Protein AF-A0A927HBB9-F1 (afdb_monomer_lite)

Sequence (154 aa):
MGGLTIRGVTDLLREGSEKERAYHEAHPETEAMSPLFAGGHNWIFSNTNLTTPHNGSQYADDESRGAALIKEIVLNLAKITGKNPDSLIYDFKLDQWGLKRAKGEKFTTYLNRVIASNIWTSEDISVTDLSTPGAQVNNSWMNTFPDVYYFSQP

InterPro domains:
  IPR029058 Alpha/Beta hydrolase fold [G3DSA:3.40.50.1820] (1-153)
  IPR029058 Alpha/Beta hydrolase fold [SSF53474] (1-152)
  IPR056304 Lipase-like, C-terminal domain [PF24708] (1-150)

Foldseek 3Di:
DVLLVVLVLQLLQAQAAPVQVVVCVVCVVDDDGDPSNVHPHPPAQEGAAEPDLLQADPCLQPLVCPLVVVVVVLVVVCVVVVHDSQPDPDFPPCVVVVLGQDDPHGNVNSSVCVSPDPCSVDCPDPSVCRHNVNSVVSVVRRDDDPSYHYHYHD

Secondary structure (DSSP, 8-state):
-HHHHHHHHHHHHHH--HHHHHHHHH-TTSPPPPHHHH-------EEEEES--TT--TTTS-GGGHHHHHHHHHHHHHHHTT--GGG------BGGGTBPPPTT--HHHHHHHHHTSGGGG-SSSHHHHHSHHHHHHHHHH----TTSEEEEE-

Organism: NCBI:txid2772559

pLDDT: mean 92.87, std 5.91, range [71.38, 98.5]

Structure (mmCIF, N/CA/C/O backbone):
data_AF-A0A927HBB9-F1
#
_entry.id   AF-A0A927HBB9-F1
#
loop_
_atom_site.group_PDB
_atom_site.id
_atom_site.type_symbol
_atom_site.label_atom_id
_atom_site.label_alt_id
_atom_site.label_comp_id
_atom_site.label_asym_id
_atom_site.label_entity_id
_atom_site.label_seq_id
_atom_site.pdbx_PDB_ins_code
_atom_site.Cartn_x
_atom_site.Cartn_y
_atom_site.Cartn_z
_atom_site.occupancy
_atom_site.B_iso_or_equiv
_atom_site.auth_seq_id
_atom_site.auth_comp_id
_atom_site.auth_asym_id
_atom_site.auth_atom_id
_atom_site.pdbx_PDB_model_num
ATOM 1 N N . MET A 1 1 ? -7.209 2.758 -3.309 1.00 92.81 1 MET A N 1
ATOM 2 C CA . MET A 1 1 ? -5.818 2.298 -3.086 1.00 92.81 1 MET A CA 1
ATOM 3 C C . MET A 1 1 ? -5.493 0.987 -3.794 1.00 92.81 1 MET A C 1
ATOM 5 O O . MET A 1 1 ? -4.398 0.891 -4.316 1.00 92.81 1 MET A O 1
ATOM 9 N N . GLY A 1 2 ? -6.400 -0.001 -3.858 1.00 96.69 2 GLY A N 1
ATOM 10 C CA . GLY A 1 2 ? -6.085 -1.316 -4.449 1.00 96.69 2 GLY A CA 1
ATOM 11 C C . GLY A 1 2 ? -5.479 -1.266 -5.859 1.00 96.69 2 GLY A C 1
ATOM 12 O O . GLY A 1 2 ? -4.564 -2.031 -6.143 1.00 96.69 2 GLY A O 1
ATOM 13 N N . GLY A 1 3 ? -5.902 -0.312 -6.697 1.00 96.88 3 GLY A N 1
ATOM 14 C CA . GLY A 1 3 ? -5.307 -0.108 -8.017 1.00 96.88 3 GLY A CA 1
ATOM 15 C C . GLY A 1 3 ? -3.846 0.372 -8.016 1.00 96.88 3 GLY A C 1
ATOM 16 O O . GLY A 1 3 ? -3.096 0.038 -8.930 1.00 96.88 3 GLY A O 1
ATOM 17 N N . LEU A 1 4 ? -3.409 1.104 -6.980 1.00 96.88 4 LEU A N 1
ATOM 18 C CA . LEU A 1 4 ? -1.991 1.429 -6.763 1.00 96.88 4 LEU A CA 1
ATOM 19 C C . LEU A 1 4 ? -1.216 0.161 -6.386 1.00 96.88 4 LEU A C 1
ATOM 21 O O . LEU A 1 4 ? -0.196 -0.142 -6.994 1.00 96.88 4 LEU A O 1
ATOM 25 N N . THR A 1 5 ? -1.755 -0.632 -5.453 1.00 98.00 5 THR A N 1
ATOM 26 C CA . THR A 1 5 ? -1.131 -1.882 -4.996 1.00 98.00 5 THR A CA 1
ATOM 27 C C . THR A 1 5 ? -0.890 -2.853 -6.147 1.00 98.00 5 THR A C 1
ATOM 29 O O . THR A 1 5 ? 0.219 -3.349 -6.304 1.00 98.00 5 THR A O 1
ATOM 32 N N . ILE A 1 6 ? -1.896 -3.113 -6.987 1.00 98.12 6 ILE A N 1
ATOM 33 C CA . ILE A 1 6 ? -1.736 -4.058 -8.100 1.00 98.12 6 ILE A CA 1
ATOM 34 C C . ILE A 1 6 ? -0.781 -3.532 -9.180 1.00 98.12 6 ILE A C 1
ATOM 36 O O . ILE A 1 6 ? -0.092 -4.336 -9.801 1.00 98.12 6 ILE A O 1
ATOM 40 N N . ARG A 1 7 ? -0.666 -2.209 -9.381 1.00 97.88 7 ARG A N 1
ATOM 41 C CA . ARG A 1 7 ? 0.379 -1.635 -10.248 1.00 97.88 7 ARG A CA 1
ATOM 42 C C . ARG A 1 7 ? 1.773 -1.919 -9.695 1.00 97.88 7 ARG A C 1
ATOM 44 O O . ARG A 1 7 ? 2.595 -2.444 -10.435 1.00 97.88 7 ARG A O 1
ATOM 51 N N . GLY A 1 8 ? 2.000 -1.666 -8.406 1.00 97.75 8 GLY A N 1
ATOM 52 C CA . GLY A 1 8 ? 3.272 -1.977 -7.749 1.00 97.75 8 GLY A CA 1
ATOM 53 C C . GLY A 1 8 ? 3.608 -3.470 -7.766 1.00 97.75 8 GLY A C 1
ATOM 54 O O . GLY A 1 8 ? 4.723 -3.846 -8.099 1.00 97.75 8 GLY A O 1
ATOM 55 N N . VAL A 1 9 ? 2.628 -4.341 -7.499 1.00 98.12 9 VAL A N 1
ATOM 56 C CA . VAL A 1 9 ? 2.805 -5.801 -7.608 1.00 98.12 9 VAL A CA 1
ATOM 57 C C . VAL A 1 9 ? 3.128 -6.218 -9.042 1.00 98.12 9 VAL A C 1
ATOM 59 O O . VAL A 1 9 ? 3.972 -7.085 -9.237 1.00 98.12 9 VAL A O 1
ATOM 62 N N . THR A 1 10 ? 2.482 -5.613 -10.043 1.00 98.38 10 THR A N 1
ATOM 63 C CA . THR A 1 10 ? 2.780 -5.900 -11.455 1.00 98.38 10 THR A CA 1
ATOM 64 C C . THR A 1 10 ? 4.227 -5.535 -11.778 1.00 98.38 10 THR A C 1
ATOM 66 O O . THR A 1 10 ? 4.925 -6.348 -12.369 1.00 98.38 10 THR A O 1
ATOM 69 N N . ASP A 1 11 ? 4.691 -4.359 -11.354 1.00 98.25 11 ASP A N 1
ATOM 70 C CA . ASP A 1 11 ? 6.067 -3.908 -11.583 1.00 98.25 11 ASP A CA 1
ATOM 71 C C . ASP A 1 11 ? 7.093 -4.821 -10.888 1.00 98.25 11 ASP A C 1
ATOM 73 O O . ASP A 1 11 ? 7.985 -5.355 -11.545 1.00 98.25 11 ASP A O 1
ATOM 77 N N . LEU A 1 12 ? 6.874 -5.150 -9.608 1.00 98.50 12 LEU A N 1
ATOM 78 C CA . LEU A 1 12 ? 7.723 -6.087 -8.862 1.00 98.50 12 LEU A CA 1
ATOM 79 C C . LEU A 1 12 ? 7.752 -7.487 -9.489 1.00 98.50 12 LEU A C 1
ATOM 81 O O . LEU A 1 12 ? 8.810 -8.095 -9.579 1.00 98.50 12 LEU A O 1
ATOM 85 N N . LEU A 1 13 ? 6.619 -8.018 -9.952 1.00 98.44 13 LEU A N 1
ATOM 86 C CA . LEU A 1 13 ? 6.604 -9.315 -10.636 1.00 98.44 13 LEU A CA 1
ATOM 87 C C . LEU A 1 13 ? 7.445 -9.287 -11.918 1.00 98.44 13 LEU A C 1
ATOM 89 O O . LEU A 1 13 ? 8.121 -10.269 -12.223 1.00 98.44 13 LEU A O 1
ATOM 93 N N . ARG A 1 14 ? 7.423 -8.176 -12.657 1.00 97.94 14 ARG A N 1
ATOM 94 C CA . ARG A 1 14 ? 8.111 -8.040 -13.944 1.00 97.94 14 ARG A CA 1
ATOM 95 C C . ARG A 1 14 ? 9.598 -7.781 -13.791 1.00 97.94 14 ARG A C 1
ATOM 97 O O . ARG A 1 14 ? 10.393 -8.522 -14.358 1.00 97.94 14 ARG A O 1
ATOM 104 N N . GLU A 1 15 ? 9.963 -6.790 -12.994 1.00 98.19 15 GLU A N 1
ATOM 105 C CA . GLU A 1 15 ? 11.330 -6.262 -12.927 1.00 98.19 15 GLU A CA 1
ATOM 106 C C . GLU A 1 15 ? 12.018 -6.557 -11.580 1.00 98.19 15 GLU A C 1
ATOM 108 O O . GLU A 1 15 ? 13.244 -6.447 -11.436 1.00 98.19 15 GLU A O 1
ATOM 113 N N . GLY A 1 16 ? 11.253 -6.995 -10.578 1.00 98.12 16 GLY A N 1
ATOM 114 C CA . GLY A 1 16 ? 11.751 -7.241 -9.231 1.00 98.12 16 GLY A CA 1
ATOM 115 C C . GLY A 1 16 ? 12.153 -5.951 -8.519 1.00 98.12 16 GLY A C 1
ATOM 116 O O . GLY A 1 16 ? 11.588 -4.889 -8.753 1.00 98.12 16 GLY A O 1
ATOM 117 N N . SER A 1 17 ? 13.149 -6.040 -7.636 1.00 98.06 17 SER A N 1
ATOM 118 C CA . SER A 1 17 ? 13.746 -4.874 -6.979 1.00 98.06 17 SER A CA 1
ATOM 119 C C . SER A 1 17 ? 15.264 -4.963 -7.045 1.00 98.06 17 SER A C 1
ATOM 121 O O . SER A 1 17 ? 15.873 -5.855 -6.456 1.00 98.06 17 SER A O 1
ATOM 123 N N . GLU A 1 18 ? 15.892 -4.020 -7.750 1.00 97.25 18 GLU A N 1
ATOM 124 C CA . GLU A 1 18 ? 17.354 -3.931 -7.821 1.00 97.25 18 GLU A CA 1
ATOM 125 C C . GLU A 1 18 ? 17.972 -3.703 -6.438 1.00 97.25 18 GLU A C 1
ATOM 127 O O . GLU A 1 18 ? 18.988 -4.312 -6.114 1.00 97.25 18 GLU A O 1
ATOM 132 N N . LYS A 1 19 ? 17.315 -2.896 -5.594 1.00 97.19 19 LYS A N 1
ATOM 133 C CA . LYS A 1 19 ? 17.763 -2.633 -4.222 1.00 97.19 19 LYS A CA 1
ATOM 134 C C . LYS A 1 19 ? 17.817 -3.911 -3.388 1.00 97.19 19 LYS A C 1
ATOM 136 O O . LYS A 1 19 ? 18.799 -4.124 -2.690 1.00 97.19 19 LYS A O 1
ATOM 141 N N . GLU A 1 20 ? 16.801 -4.765 -3.496 1.00 97.38 20 GLU A N 1
ATOM 142 C CA . GLU A 1 20 ? 16.753 -6.036 -2.758 1.00 97.38 20 GLU A CA 1
ATOM 143 C C . GLU A 1 20 ? 17.795 -7.031 -3.276 1.00 97.38 20 GLU A C 1
ATOM 145 O O . GLU A 1 20 ? 18.472 -7.688 -2.488 1.00 97.38 20 GLU A O 1
ATOM 150 N N . ARG A 1 21 ? 17.998 -7.090 -4.601 1.00 97.19 21 ARG A N 1
ATOM 151 C CA . ARG A 1 21 ? 19.056 -7.916 -5.203 1.00 97.19 21 ARG A CA 1
ATOM 152 C C . ARG A 1 21 ? 20.443 -7.486 -4.731 1.00 97.19 21 ARG A C 1
ATOM 154 O O . ARG A 1 21 ? 21.213 -8.327 -4.276 1.00 97.19 21 ARG A O 1
ATOM 161 N N . ALA A 1 22 ? 20.731 -6.187 -4.790 1.00 97.38 22 ALA A N 1
ATOM 162 C CA . ALA A 1 22 ? 22.000 -5.627 -4.337 1.00 97.38 22 ALA A CA 1
ATOM 163 C C . ALA A 1 22 ? 22.204 -5.824 -2.827 1.00 97.38 22 ALA A C 1
ATOM 165 O O . ALA A 1 22 ? 23.309 -6.136 -2.385 1.00 97.38 22 ALA A O 1
ATOM 166 N N . TYR A 1 23 ? 21.140 -5.682 -2.029 1.00 96.88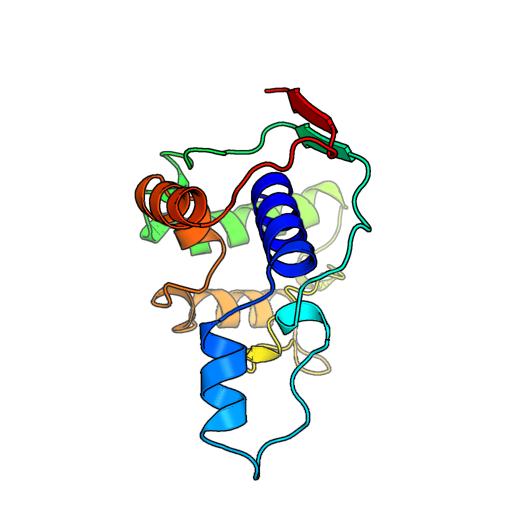 23 TYR A N 1
ATOM 167 C CA . TYR A 1 23 ? 21.198 -5.929 -0.592 1.00 96.88 23 TYR A CA 1
ATOM 168 C C . TYR A 1 23 ? 21.555 -7.387 -0.289 1.00 96.88 23 TYR A C 1
ATOM 170 O O . TYR A 1 23 ? 22.462 -7.625 0.505 1.00 96.88 23 TYR A O 1
ATOM 178 N N . HIS A 1 24 ? 20.906 -8.350 -0.948 1.00 95.44 24 HIS A N 1
ATOM 179 C CA . HIS A 1 24 ? 21.179 -9.771 -0.737 1.00 95.44 24 HIS A CA 1
ATOM 180 C C . HIS A 1 24 ? 22.572 -10.190 -1.236 1.00 95.44 24 HIS A C 1
ATOM 182 O O . HIS A 1 24 ? 23.243 -10.979 -0.577 1.00 95.44 24 HIS A O 1
ATOM 188 N N . GLU A 1 25 ? 23.052 -9.626 -2.350 1.00 95.00 25 GLU A N 1
ATOM 189 C CA . GLU A 1 25 ? 24.423 -9.850 -2.832 1.00 95.00 25 GLU A CA 1
ATOM 190 C C . GLU A 1 25 ? 25.474 -9.352 -1.827 1.00 95.00 25 GLU A C 1
ATOM 192 O O . GLU A 1 25 ? 26.480 -10.022 -1.590 1.00 95.00 25 GLU A O 1
ATOM 197 N N . ALA A 1 26 ? 25.224 -8.201 -1.196 1.00 97.06 26 ALA A N 1
ATOM 198 C CA . ALA A 1 26 ? 26.104 -7.633 -0.179 1.00 97.06 26 ALA A CA 1
ATOM 199 C C . ALA A 1 26 ? 26.014 -8.337 1.191 1.00 97.06 26 ALA A C 1
ATOM 201 O O . ALA A 1 26 ? 26.941 -8.199 1.990 1.00 97.06 26 ALA A O 1
ATOM 202 N N . HIS A 1 27 ? 24.934 -9.081 1.458 1.00 96.00 27 HIS A N 1
ATOM 203 C CA . HIS A 1 27 ? 24.654 -9.734 2.745 1.00 96.00 27 HIS A CA 1
ATOM 204 C C . HIS A 1 27 ? 24.302 -11.224 2.558 1.00 96.00 27 HIS A C 1
ATOM 206 O O . HIS A 1 27 ? 23.162 -11.637 2.816 1.00 96.00 27 HIS A O 1
ATOM 212 N N . PRO A 1 28 ? 25.253 -12.064 2.105 1.00 90.81 28 PRO A N 1
ATOM 213 C CA . PRO A 1 28 ? 25.005 -13.479 1.812 1.00 90.81 28 PRO A CA 1
ATOM 214 C C . PRO A 1 28 ? 24.664 -14.321 3.055 1.00 90.81 28 PRO A C 1
ATOM 216 O O . PRO A 1 28 ? 24.253 -15.471 2.925 1.00 90.81 28 PRO A O 1
ATOM 219 N N . GLU A 1 29 ? 24.850 -13.780 4.261 1.00 93.94 29 GLU A N 1
ATOM 220 C CA . GLU A 1 29 ? 24.451 -14.388 5.531 1.00 93.94 29 GLU A CA 1
ATOM 221 C C . GLU A 1 29 ? 22.945 -14.309 5.815 1.00 93.94 29 GLU A C 1
ATOM 223 O O . GLU A 1 29 ? 22.460 -14.971 6.736 1.00 93.94 29 GLU A O 1
ATOM 228 N N . THR A 1 30 ? 22.212 -13.482 5.065 1.00 91.25 30 THR A N 1
ATOM 229 C CA . THR A 1 30 ? 20.767 -13.301 5.233 1.00 91.25 30 THR A CA 1
ATOM 230 C C . THR A 1 30 ? 19.971 -14.470 4.656 1.00 91.25 30 THR A C 1
ATOM 232 O O . THR A 1 30 ? 20.473 -15.290 3.885 1.00 91.25 30 THR A O 1
ATOM 235 N N . GLU A 1 31 ? 18.699 -14.567 5.050 1.00 91.75 31 GLU A N 1
ATOM 236 C CA . GLU A 1 31 ? 17.777 -15.528 4.446 1.00 91.75 31 GLU A CA 1
ATOM 237 C C . GLU A 1 31 ? 17.651 -15.311 2.930 1.00 91.75 31 GLU A C 1
ATOM 239 O O . GLU A 1 31 ? 17.933 -14.235 2.400 1.00 91.75 31 GLU A O 1
ATOM 244 N N . ALA A 1 32 ? 17.209 -16.352 2.221 1.00 93.44 32 ALA A N 1
ATOM 245 C CA . ALA A 1 32 ? 17.033 -16.285 0.777 1.00 93.44 32 ALA A CA 1
ATOM 246 C C . ALA A 1 32 ? 16.077 -15.147 0.382 1.00 93.44 32 ALA A C 1
ATOM 248 O O . ALA A 1 32 ? 14.974 -15.027 0.921 1.00 93.44 32 ALA A O 1
ATOM 249 N N . MET A 1 33 ? 16.485 -14.346 -0.606 1.00 95.56 33 MET A N 1
ATOM 250 C CA . MET A 1 33 ? 15.658 -13.269 -1.1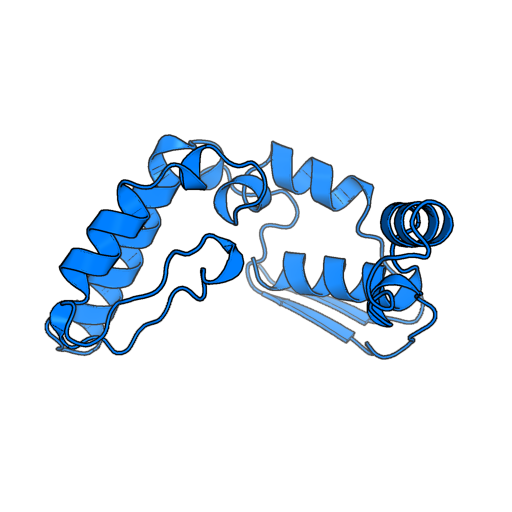46 1.00 95.56 33 MET A CA 1
ATOM 251 C C . MET A 1 33 ? 14.333 -13.815 -1.702 1.00 95.56 33 MET A C 1
ATOM 253 O O . MET A 1 33 ? 14.299 -14.832 -2.401 1.00 95.56 33 MET A O 1
ATOM 257 N N . SER A 1 34 ? 13.231 -13.105 -1.436 1.00 97.06 34 SER A N 1
ATOM 258 C CA . SER A 1 34 ? 11.918 -13.452 -1.986 1.00 97.06 34 SER A CA 1
ATOM 259 C C . SER A 1 34 ? 11.957 -13.530 -3.523 1.00 97.06 34 SER A C 1
ATOM 261 O O . SER A 1 34 ? 12.443 -12.592 -4.163 1.00 97.06 34 SER A O 1
ATOM 263 N N . PRO A 1 35 ? 11.367 -14.573 -4.147 1.00 97.19 35 PRO A N 1
ATOM 264 C CA . PRO A 1 35 ? 11.269 -14.682 -5.604 1.00 97.19 35 PRO A CA 1
ATOM 265 C C . PRO A 1 35 ? 10.549 -13.509 -6.278 1.00 97.19 35 PRO A C 1
ATOM 267 O O . PRO A 1 35 ? 10.745 -13.284 -7.470 1.00 97.19 35 PRO A O 1
ATOM 270 N N . LEU A 1 36 ? 9.732 -12.757 -5.528 1.00 98.00 36 LEU A N 1
ATOM 271 C CA . LEU A 1 36 ? 9.093 -11.537 -6.018 1.00 98.00 36 LEU A CA 1
ATOM 272 C C . LEU A 1 36 ? 10.137 -10.502 -6.456 1.00 98.00 36 LEU A C 1
ATOM 274 O O . LEU A 1 36 ? 9.982 -9.883 -7.498 1.00 98.00 36 LEU A O 1
ATOM 278 N N . PHE A 1 37 ? 11.224 -10.343 -5.698 1.00 98.12 37 PHE A N 1
ATOM 279 C CA . PHE A 1 37 ? 12.249 -9.335 -5.979 1.00 98.12 37 PHE A CA 1
ATOM 280 C C . PHE A 1 37 ? 13.227 -9.747 -7.087 1.00 98.12 37 PHE A C 1
ATOM 282 O O . PHE A 1 37 ? 14.006 -8.918 -7.566 1.00 98.12 37 PHE A O 1
ATOM 289 N N . ALA A 1 38 ? 13.170 -11.002 -7.537 1.00 97.56 38 ALA A N 1
ATOM 290 C CA . ALA A 1 38 ? 13.935 -11.463 -8.689 1.00 97.56 38 ALA A CA 1
ATOM 291 C C . ALA A 1 38 ? 13.376 -10.928 -10.021 1.00 97.56 38 ALA A C 1
ATOM 293 O O . ALA A 1 38 ? 14.153 -10.728 -10.951 1.00 97.56 38 ALA A O 1
ATOM 294 N N . GLY A 1 39 ? 12.069 -10.654 -10.105 1.00 97.62 39 GLY A N 1
ATOM 295 C CA . GLY A 1 39 ? 11.401 -10.301 -11.361 1.00 97.62 39 GLY A CA 1
ATOM 296 C C . GLY A 1 39 ? 11.259 -11.488 -12.326 1.00 97.62 39 GLY A C 1
ATOM 297 O O . GLY A 1 39 ? 11.476 -12.643 -11.956 1.00 97.62 39 GLY A O 1
ATOM 298 N N . GLY A 1 40 ? 10.890 -11.205 -13.578 1.00 97.75 40 GLY A N 1
ATOM 299 C CA . GLY A 1 40 ? 10.739 -12.197 -14.650 1.00 97.75 40 GLY A CA 1
ATOM 300 C C . GLY A 1 40 ? 9.400 -12.947 -14.675 1.00 97.75 40 GLY A C 1
ATOM 301 O O . GLY A 1 40 ? 9.249 -13.907 -15.435 1.00 97.75 40 GLY A O 1
ATOM 302 N N . HIS A 1 41 ? 8.415 -12.529 -13.876 1.00 97.62 41 HIS A N 1
ATOM 303 C CA . HIS A 1 41 ? 7.114 -13.191 -13.753 1.00 97.62 41 HIS A CA 1
ATOM 304 C C . HIS A 1 41 ? 6.022 -12.468 -14.551 1.00 97.62 41 HIS A C 1
ATOM 306 O O . HIS A 1 41 ? 5.499 -11.428 -14.150 1.00 97.62 41 HIS A O 1
ATOM 312 N N . ASN A 1 42 ? 5.590 -13.072 -15.661 1.00 97.25 42 ASN A N 1
ATOM 313 C CA . ASN A 1 42 ? 4.497 -12.560 -16.500 1.00 97.25 42 ASN A CA 1
ATOM 314 C C . ASN A 1 42 ? 3.147 -13.154 -16.080 1.00 97.25 42 ASN A C 1
ATOM 316 O O . ASN A 1 42 ? 2.535 -13.924 -16.818 1.00 97.25 42 ASN A O 1
ATOM 320 N N . TRP A 1 43 ? 2.712 -12.861 -14.853 1.00 97.81 43 TRP A N 1
ATOM 321 C CA . TRP A 1 43 ? 1.532 -13.508 -14.255 1.00 97.81 43 TRP A CA 1
ATOM 322 C C . TRP A 1 43 ? 0.250 -12.673 -14.310 1.00 97.81 43 TRP A C 1
ATOM 324 O O . TRP A 1 43 ? -0.839 -13.206 -14.097 1.00 97.81 43 TRP A O 1
ATOM 334 N N . ILE A 1 44 ? 0.356 -11.374 -14.591 1.00 98.19 44 ILE A N 1
ATOM 335 C CA . ILE A 1 44 ? -0.795 -10.470 -14.655 1.00 98.19 44 ILE A CA 1
ATOM 336 C C . ILE A 1 44 ? -1.242 -10.325 -16.107 1.00 98.19 44 ILE A C 1
ATOM 338 O O . ILE A 1 44 ? -0.491 -9.833 -16.937 1.00 98.19 44 ILE A O 1
ATOM 342 N N . PHE A 1 45 ? -2.480 -10.722 -16.402 1.00 98.38 45 PHE A N 1
ATOM 343 C CA . PHE A 1 45 ? -3.082 -10.525 -17.726 1.00 98.38 45 PHE A CA 1
ATOM 344 C C . PHE A 1 45 ? -3.768 -9.157 -17.854 1.00 98.38 45 PHE A C 1
ATOM 346 O O . PHE A 1 45 ? -3.681 -8.488 -18.881 1.00 98.38 45 PHE A O 1
ATOM 353 N N . SER A 1 46 ? -4.457 -8.718 -16.800 1.00 98.25 46 SER A N 1
ATOM 354 C CA . SER A 1 46 ? -5.179 -7.447 -16.804 1.00 98.25 46 SER A CA 1
ATOM 355 C C . SER A 1 46 ? -5.251 -6.817 -15.423 1.00 98.25 46 SER A C 1
ATOM 357 O O . SER A 1 46 ? -5.367 -7.518 -14.418 1.00 98.25 46 SER A O 1
ATOM 359 N N . ASN A 1 47 ? -5.294 -5.492 -15.399 1.00 97.56 47 ASN A N 1
ATOM 360 C CA . ASN A 1 47 ? -5.480 -4.659 -14.230 1.00 97.56 47 ASN A CA 1
ATOM 361 C C . ASN A 1 47 ? -6.723 -3.773 -14.426 1.00 97.56 47 ASN A C 1
ATOM 363 O O . ASN A 1 47 ? -6.758 -2.946 -15.335 1.00 97.56 47 ASN A O 1
ATOM 367 N N . THR A 1 48 ? -7.748 -3.956 -13.590 1.00 98.12 48 THR A N 1
ATOM 368 C CA . THR A 1 48 ? -8.968 -3.136 -13.611 1.00 98.12 48 THR A CA 1
ATOM 369 C C . THR A 1 48 ? -9.088 -2.347 -12.318 1.00 98.12 48 THR A C 1
ATOM 371 O O . THR A 1 48 ? -9.258 -2.919 -11.242 1.00 98.12 48 THR A O 1
ATOM 374 N N . ASN A 1 49 ? -9.047 -1.025 -12.443 1.00 97.12 49 ASN A N 1
ATOM 375 C CA . ASN A 1 49 ? -9.066 -0.090 -11.331 1.00 97.12 49 ASN A CA 1
ATOM 376 C C . ASN A 1 49 ? -10.395 0.657 -11.306 1.00 97.12 49 ASN A C 1
ATOM 378 O O . ASN A 1 49 ? -10.743 1.328 -12.274 1.00 97.12 49 ASN A O 1
ATOM 382 N N . LEU A 1 50 ? -11.112 0.570 -10.187 1.00 97.19 50 LEU A N 1
ATOM 383 C CA . LEU A 1 50 ? -12.278 1.405 -9.891 1.00 97.19 50 LEU A CA 1
ATOM 384 C C . LEU A 1 50 ? -11.886 2.428 -8.827 1.00 97.19 50 LEU A C 1
ATOM 386 O O . LEU A 1 50 ? -11.189 2.062 -7.874 1.00 97.19 50 LEU A O 1
ATOM 390 N N . THR A 1 51 ? -12.299 3.685 -9.020 1.00 96.25 51 THR A N 1
ATOM 391 C CA . THR A 1 51 ? -12.159 4.797 -8.059 1.00 96.25 51 THR A CA 1
ATOM 392 C C . THR A 1 51 ? -10.742 4.945 -7.481 1.00 96.25 51 THR A C 1
ATOM 394 O O . THR A 1 51 ? -10.536 5.385 -6.347 1.00 96.25 51 THR A O 1
ATOM 397 N N . THR A 1 52 ? -9.716 4.526 -8.234 1.00 96.75 52 THR A N 1
ATOM 398 C CA . THR A 1 52 ? -8.343 4.487 -7.725 1.00 96.75 52 THR A CA 1
ATOM 399 C C . THR A 1 52 ? -7.699 5.867 -7.850 1.00 96.75 52 THR A C 1
ATOM 401 O O . THR A 1 52 ? -7.619 6.396 -8.959 1.00 96.75 52 THR A O 1
ATOM 404 N N . PRO A 1 53 ? -7.172 6.435 -6.749 1.00 95.56 53 PRO A N 1
ATOM 405 C CA . PRO A 1 53 ? -6.484 7.719 -6.772 1.00 95.56 53 PRO A CA 1
ATOM 406 C C . PRO A 1 53 ? -5.073 7.553 -7.353 1.00 95.56 53 PRO A C 1
ATOM 408 O O . PRO A 1 53 ? -4.084 7.558 -6.629 1.00 95.56 53 PRO A O 1
ATOM 411 N N . HIS A 1 54 ? -4.973 7.367 -8.672 1.00 96.88 54 HIS A N 1
ATOM 412 C CA . HIS A 1 54 ? -3.692 7.178 -9.367 1.00 96.88 54 HIS A CA 1
ATOM 413 C C . HIS A 1 54 ? -2.731 8.365 -9.208 1.00 96.88 54 HIS A C 1
ATOM 415 O O . HIS A 1 54 ? -1.522 8.176 -9.282 1.00 96.88 54 HIS A O 1
ATOM 421 N N . ASN A 1 55 ? -3.272 9.559 -8.956 1.00 96.88 55 ASN A N 1
ATOM 422 C CA . ASN A 1 55 ? -2.521 10.787 -8.684 1.00 96.88 55 ASN A CA 1
ATOM 423 C C . ASN A 1 55 ? -2.735 11.279 -7.244 1.00 96.88 55 ASN A C 1
ATOM 425 O O . ASN A 1 55 ? -2.607 12.468 -6.967 1.00 96.88 55 ASN A O 1
ATOM 429 N N . GLY A 1 56 ? -3.115 10.372 -6.345 1.00 95.50 56 GLY A N 1
ATOM 430 C CA . GLY A 1 56 ? -3.432 10.698 -4.964 1.00 95.50 56 GLY A CA 1
ATOM 431 C C . GLY A 1 56 ? -4.797 11.362 -4.800 1.00 95.50 56 GLY A C 1
ATOM 432 O O . GLY A 1 56 ? -5.594 11.480 -5.735 1.00 95.50 56 GLY A O 1
ATOM 433 N N . SER A 1 57 ? -5.091 11.739 -3.563 1.00 93.12 57 SER A N 1
ATOM 434 C CA . SER A 1 57 ? -6.316 12.405 -3.144 1.00 93.12 57 SER A CA 1
ATOM 435 C C . SER A 1 57 ? -5.964 13.557 -2.219 1.00 93.12 57 SER A C 1
ATOM 437 O O . SER A 1 57 ? -5.297 13.349 -1.210 1.00 93.12 57 SER A O 1
ATOM 439 N N . GLN A 1 58 ? -6.521 14.740 -2.487 1.00 92.19 58 GLN A N 1
ATOM 440 C CA . GLN A 1 58 ? -6.380 15.905 -1.604 1.00 92.19 58 GLN A CA 1
ATOM 441 C C . GLN A 1 58 ? -6.879 15.640 -0.180 1.00 92.19 58 GLN A C 1
ATOM 443 O O . GLN A 1 58 ? -6.484 16.318 0.761 1.00 92.19 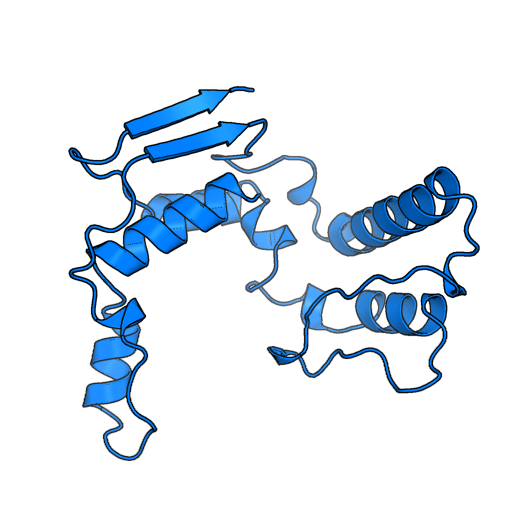58 GLN A O 1
ATOM 448 N N . TYR A 1 59 ? -7.755 14.646 -0.001 1.00 88.56 59 TYR A N 1
ATOM 449 C CA . TYR A 1 59 ? -8.177 14.230 1.331 1.00 88.56 59 TYR A CA 1
ATOM 450 C C . TYR A 1 59 ? -7.009 13.667 2.158 1.00 88.56 59 TYR A C 1
ATOM 452 O O . TYR A 1 59 ? -6.971 13.875 3.367 1.00 88.56 59 TYR A O 1
ATOM 460 N N . ALA A 1 60 ? -6.082 12.956 1.510 1.00 89.75 60 ALA A N 1
ATOM 461 C CA . ALA A 1 60 ? -4.925 12.326 2.138 1.00 89.75 60 ALA A CA 1
ATOM 462 C C . ALA A 1 60 ? -3.691 13.243 2.208 1.00 89.75 60 ALA A C 1
ATOM 464 O O . ALA A 1 60 ? -2.724 12.877 2.863 1.00 89.75 60 ALA A O 1
ATOM 465 N N . ASP A 1 61 ? -3.731 14.431 1.591 1.00 90.56 61 ASP A N 1
ATOM 466 C CA . ASP A 1 61 ? -2.674 15.449 1.736 1.00 90.56 61 ASP A CA 1
ATOM 467 C C . ASP A 1 61 ? -2.620 16.031 3.159 1.00 90.56 61 ASP A C 1
ATOM 469 O O . ASP A 1 61 ? -1.599 16.564 3.583 1.00 90.56 61 ASP A O 1
ATOM 473 N N . ASP A 1 62 ? -3.720 15.939 3.910 1.00 86.88 62 ASP A N 1
ATOM 474 C CA . ASP A 1 62 ? -3.757 16.300 5.324 1.00 86.88 62 ASP A CA 1
ATOM 475 C C . ASP A 1 62 ? -3.422 15.069 6.179 1.00 86.88 62 ASP A C 1
ATOM 477 O O . ASP A 1 62 ? -4.293 14.263 6.525 1.00 86.88 62 ASP A O 1
ATOM 481 N N . GLU A 1 63 ? -2.145 14.938 6.538 1.00 71.38 63 GLU A N 1
ATOM 482 C CA . GLU A 1 63 ? -1.610 13.826 7.335 1.00 71.38 63 GLU A CA 1
ATOM 483 C C . GLU A 1 63 ? -2.334 13.654 8.683 1.00 71.38 63 GLU A C 1
ATOM 485 O O . GLU A 1 63 ? -2.460 12.538 9.196 1.00 71.38 63 GLU A O 1
ATOM 490 N N . SER A 1 64 ? -2.914 14.731 9.232 1.00 74.12 64 SER A N 1
ATOM 491 C CA . SER A 1 64 ? -3.678 14.677 10.484 1.00 74.12 64 SER A CA 1
ATOM 492 C C . SER A 1 64 ? -5.007 13.917 10.356 1.00 74.12 64 SER A C 1
ATOM 494 O O . SER A 1 64 ? -5.592 13.499 11.361 1.00 74.12 64 SER A O 1
ATOM 496 N N . ARG A 1 65 ? -5.486 13.683 9.125 1.00 78.38 65 ARG A N 1
ATOM 497 C CA . ARG A 1 65 ? -6.766 13.009 8.854 1.00 78.38 65 ARG A CA 1
ATOM 498 C C . ARG A 1 65 ? -6.663 11.500 8.739 1.00 78.38 65 ARG A C 1
ATOM 500 O O . ARG A 1 65 ? -7.692 10.840 8.853 1.00 78.38 65 ARG A O 1
ATOM 507 N N . GLY A 1 66 ? -5.471 10.933 8.555 1.00 78.44 66 GLY A N 1
ATOM 508 C CA . GLY A 1 66 ? -5.297 9.493 8.337 1.00 78.44 66 GLY A CA 1
ATOM 509 C C . GLY A 1 66 ? -5.904 8.638 9.455 1.00 78.44 66 GLY A C 1
ATOM 510 O O . GLY A 1 66 ? -6.786 7.805 9.224 1.00 78.44 66 GLY A O 1
ATOM 511 N N . ALA A 1 67 ? -5.499 8.908 10.696 1.00 81.56 67 ALA A N 1
ATOM 512 C CA . ALA A 1 67 ? -6.009 8.198 11.866 1.00 81.56 67 ALA A CA 1
ATOM 513 C C . ALA A 1 67 ? -7.506 8.471 12.121 1.00 81.56 67 ALA A C 1
ATOM 515 O O . ALA A 1 67 ? -8.246 7.574 12.541 1.00 81.56 67 ALA A O 1
ATOM 516 N N . ALA A 1 68 ? -7.968 9.694 11.833 1.00 83.00 68 ALA A N 1
ATOM 517 C CA . ALA A 1 68 ? -9.372 10.077 11.960 1.00 83.00 68 ALA A CA 1
ATOM 518 C C . ALA A 1 68 ? -10.261 9.320 10.958 1.00 83.00 68 ALA A C 1
ATOM 520 O O . ALA A 1 68 ? -11.259 8.724 11.363 1.00 83.00 68 ALA A O 1
ATOM 521 N N . LEU A 1 69 ? -9.853 9.244 9.688 1.00 81.81 69 LEU A N 1
ATOM 522 C CA . LEU A 1 69 ? -10.553 8.507 8.637 1.00 81.81 69 LEU A CA 1
ATOM 523 C C . LEU A 1 69 ? -10.694 7.024 8.995 1.00 81.81 69 LEU A C 1
ATOM 525 O O . LEU A 1 69 ? -11.779 6.453 8.883 1.00 81.81 69 LEU A O 1
ATOM 529 N N . ILE A 1 70 ? -9.615 6.392 9.465 1.00 84.00 70 ILE A N 1
ATOM 530 C CA . ILE A 1 70 ? -9.647 4.979 9.863 1.00 84.00 70 ILE A CA 1
ATOM 531 C C . ILE A 1 70 ? -10.619 4.760 11.023 1.00 84.00 70 ILE A C 1
ATOM 533 O O . ILE A 1 70 ? -11.414 3.816 10.995 1.00 84.00 70 ILE A O 1
ATOM 537 N N . LYS A 1 71 ? -10.618 5.656 12.015 1.00 84.50 71 LYS A N 1
ATOM 538 C CA . LYS A 1 71 ? -11.583 5.610 13.117 1.00 84.50 71 LYS A CA 1
ATOM 539 C C . LYS A 1 71 ? -13.021 5.711 12.604 1.00 84.50 71 LYS A C 1
ATOM 541 O O . LYS A 1 71 ? -13.871 4.928 13.027 1.00 84.50 71 LYS A O 1
ATOM 546 N N . GLU A 1 72 ? -13.299 6.635 11.689 1.00 85.81 72 GLU A N 1
ATOM 547 C CA . GLU A 1 72 ? -14.632 6.833 11.113 1.00 85.81 72 GLU A CA 1
ATOM 548 C C . GLU A 1 72 ? -15.117 5.623 10.314 1.00 85.81 72 GLU A C 1
ATOM 550 O O . GLU A 1 72 ? -16.225 5.142 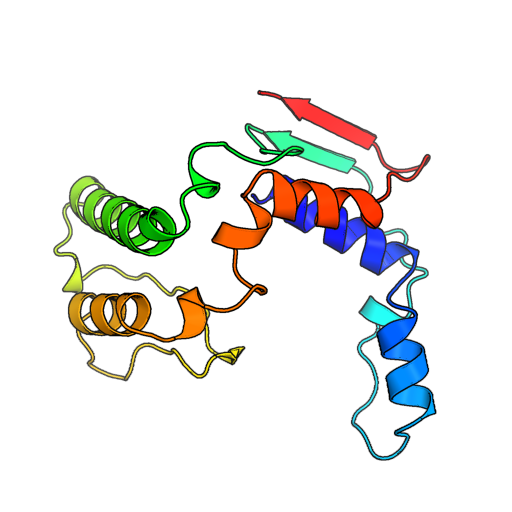10.562 1.00 85.81 72 GLU A O 1
ATOM 555 N N . ILE A 1 73 ? -14.291 5.089 9.407 1.00 85.31 73 ILE A N 1
ATOM 556 C CA . ILE A 1 73 ? -14.620 3.906 8.594 1.00 85.31 73 ILE A CA 1
ATOM 557 C C . ILE A 1 73 ? -15.027 2.743 9.496 1.00 85.31 73 ILE A C 1
ATOM 559 O O . ILE A 1 73 ? -16.050 2.096 9.279 1.00 85.31 73 ILE A O 1
ATOM 563 N N . VAL A 1 74 ? -14.248 2.500 10.545 1.00 84.25 74 VAL A N 1
ATOM 564 C CA . VAL A 1 74 ? -14.448 1.363 11.438 1.00 84.25 74 VAL A CA 1
ATOM 565 C C . VAL A 1 74 ? -15.684 1.536 12.321 1.00 84.25 74 VAL A C 1
ATOM 567 O O . VAL A 1 74 ? -16.462 0.593 12.489 1.00 84.25 74 VAL A O 1
ATOM 570 N N . LEU A 1 75 ? -15.919 2.741 12.848 1.00 83.75 75 LEU A N 1
ATOM 571 C CA . LEU A 1 75 ? -17.141 3.042 13.597 1.00 83.75 75 LEU A CA 1
ATOM 572 C C . LEU A 1 75 ? -18.386 2.937 12.708 1.00 83.75 75 LEU A C 1
ATOM 574 O O . LEU A 1 75 ? -19.416 2.431 13.153 1.00 83.75 75 LEU A O 1
ATOM 578 N N . ASN A 1 76 ? -18.299 3.369 11.451 1.00 85.56 76 ASN A N 1
ATOM 579 C CA . ASN A 1 76 ? -19.394 3.248 10.495 1.00 85.56 76 ASN A CA 1
ATOM 580 C C . ASN A 1 76 ? -19.639 1.790 10.091 1.00 85.56 76 ASN A C 1
ATOM 582 O O . ASN A 1 76 ? -20.793 1.372 10.018 1.00 85.56 76 ASN A O 1
ATOM 586 N N . LEU A 1 77 ? -18.589 0.981 9.931 1.00 83.94 77 LEU A N 1
ATOM 587 C CA . LEU A 1 77 ? -18.720 -0.455 9.682 1.00 83.94 77 LEU A CA 1
ATOM 588 C C . LEU A 1 77 ? -19.425 -1.172 10.844 1.00 83.94 77 LEU A C 1
ATOM 590 O O . LEU A 1 77 ? -20.313 -1.998 10.622 1.00 83.94 77 LEU A O 1
ATOM 594 N N . ALA A 1 78 ? -19.083 -0.826 12.088 1.00 84.50 78 ALA A N 1
ATOM 595 C CA . ALA A 1 78 ? -19.773 -1.349 13.265 1.00 84.50 78 ALA A CA 1
ATOM 596 C C . ALA A 1 78 ? -21.269 -0.976 13.257 1.00 84.50 78 ALA A C 1
ATOM 598 O O . ALA A 1 78 ? -22.120 -1.847 13.436 1.00 84.50 78 ALA A O 1
ATOM 599 N N . LYS A 1 79 ? -21.600 0.288 12.944 1.00 84.81 79 LYS A N 1
ATOM 600 C CA . LYS A 1 79 ? -22.993 0.753 12.816 1.00 84.81 79 LYS A CA 1
ATOM 601 C C . LYS A 1 79 ? -23.772 -0.008 11.739 1.00 84.81 79 LYS A C 1
ATOM 603 O O . LYS A 1 79 ? -24.856 -0.504 12.025 1.00 84.81 79 LYS A O 1
ATOM 608 N N . ILE A 1 80 ? -23.224 -0.129 10.526 1.00 84.56 80 ILE A N 1
ATOM 609 C CA . ILE A 1 80 ? -23.883 -0.795 9.384 1.00 84.56 80 ILE A CA 1
ATOM 610 C C . ILE A 1 80 ? -24.149 -2.273 9.684 1.00 84.56 80 ILE A C 1
ATOM 612 O O . ILE A 1 80 ? -25.182 -2.813 9.301 1.00 84.56 80 ILE A O 1
ATOM 616 N N . THR A 1 81 ? -23.238 -2.929 10.401 1.00 82.81 81 THR A N 1
ATOM 617 C CA . THR A 1 81 ? -23.384 -4.345 10.764 1.00 82.81 81 THR A CA 1
ATOM 618 C C . THR A 1 81 ? -24.276 -4.578 11.989 1.00 82.81 81 THR A C 1
ATOM 620 O O . THR A 1 81 ? -24.458 -5.727 12.388 1.00 82.81 81 THR A O 1
ATOM 623 N N . GLY A 1 82 ? -24.828 -3.519 12.600 1.00 80.75 82 GLY A N 1
ATOM 624 C CA . GLY A 1 82 ? -25.618 -3.606 13.834 1.00 80.75 82 GLY A CA 1
ATOM 625 C C . GLY A 1 82 ? -24.808 -4.104 15.036 1.00 80.75 82 GLY A C 1
ATOM 626 O O . GLY A 1 82 ? -25.376 -4.560 16.028 1.00 80.75 82 GLY A O 1
ATOM 627 N N . LYS A 1 83 ? -23.476 -4.061 14.941 1.00 78.06 83 LYS A N 1
ATOM 628 C CA . LYS A 1 83 ? -22.555 -4.589 15.943 1.00 78.06 83 LYS A CA 1
ATOM 629 C C . LYS A 1 83 ? -22.047 -3.473 16.840 1.00 78.06 83 LYS A C 1
ATOM 631 O O . LYS A 1 83 ? -21.765 -2.360 16.401 1.00 78.06 83 LYS A O 1
ATOM 636 N N . ASN A 1 84 ? -21.826 -3.803 18.109 1.00 80.62 84 ASN A N 1
ATOM 637 C CA . ASN A 1 84 ? -20.945 -2.992 18.940 1.00 80.62 84 ASN A CA 1
ATOM 638 C C . ASN A 1 84 ? -19.535 -3.025 18.306 1.00 80.62 84 ASN A C 1
ATOM 640 O O . ASN A 1 84 ? -19.096 -4.124 17.943 1.00 80.62 84 ASN A O 1
ATOM 644 N N . PRO A 1 85 ? -18.812 -1.893 18.193 1.00 78.94 85 PRO A N 1
ATOM 645 C CA . PRO A 1 85 ? -17.420 -1.870 17.742 1.00 78.94 85 PRO A CA 1
ATOM 646 C C . PRO A 1 85 ? -16.537 -2.959 18.371 1.00 78.94 85 PRO A C 1
ATOM 648 O O . PRO A 1 85 ? -15.731 -3.565 17.677 1.00 78.94 85 PRO A O 1
ATOM 651 N N . ASP A 1 86 ? -16.737 -3.294 19.648 1.00 83.62 86 ASP A N 1
ATOM 652 C CA . ASP A 1 86 ? -15.978 -4.342 20.345 1.00 83.62 86 ASP A CA 1
ATOM 653 C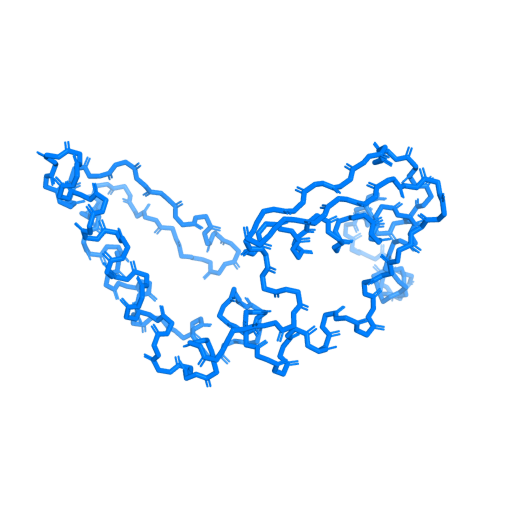 C . ASP A 1 86 ? -16.224 -5.765 19.818 1.00 83.62 86 ASP A C 1
ATOM 655 O O . ASP A 1 86 ? -15.352 -6.632 19.936 1.00 83.62 86 ASP A O 1
ATOM 659 N N . SER A 1 87 ? -17.391 -5.995 19.213 1.00 81.56 87 SER A N 1
ATOM 660 C CA . SER A 1 87 ? -17.794 -7.259 18.579 1.00 81.56 87 SER A CA 1
ATOM 661 C C . SER A 1 87 ? -17.457 -7.328 17.084 1.00 81.56 87 SER A C 1
ATOM 663 O O . SER A 1 87 ? -17.791 -8.308 16.407 1.00 81.56 87 SER A O 1
ATOM 665 N N . LEU A 1 88 ? -16.803 -6.291 16.552 1.00 81.31 88 LEU A N 1
ATOM 666 C CA . LEU A 1 88 ? -16.342 -6.271 15.175 1.00 81.31 88 LEU A CA 1
ATOM 667 C C . LEU A 1 88 ? -15.196 -7.281 14.996 1.00 81.31 88 LEU A C 1
ATOM 669 O O . LEU A 1 88 ? -14.194 -7.264 15.719 1.00 81.31 88 LEU A O 1
ATOM 673 N N . ILE A 1 89 ? -15.357 -8.172 14.018 1.00 83.50 89 ILE A N 1
ATOM 674 C CA . ILE A 1 89 ? -14.304 -9.090 13.578 1.00 83.50 89 ILE A CA 1
ATOM 675 C C . ILE A 1 89 ? -13.551 -8.362 12.468 1.00 83.50 89 ILE A C 1
ATOM 677 O O . ILE A 1 89 ? -13.929 -8.438 11.302 1.00 83.50 89 ILE A O 1
ATOM 681 N N . TYR A 1 90 ? -12.547 -7.581 12.858 1.00 86.31 90 TYR A N 1
ATOM 682 C CA . TYR A 1 90 ? -11.709 -6.813 11.943 1.00 86.31 90 TYR A CA 1
ATOM 683 C C . TYR A 1 90 ? -10.256 -6.825 12.419 1.00 86.31 90 TYR A C 1
ATOM 685 O O . TYR A 1 90 ? -9.992 -6.721 13.620 1.00 86.31 90 TYR A O 1
ATOM 693 N N . ASP A 1 91 ? -9.335 -6.948 11.466 1.00 90.19 91 ASP A N 1
ATOM 694 C CA . ASP A 1 91 ? -7.890 -6.976 11.679 1.00 90.19 91 ASP A CA 1
ATOM 695 C C . ASP A 1 91 ? -7.201 -6.063 10.655 1.00 90.19 91 ASP A C 1
ATOM 697 O O . ASP A 1 91 ? -7.412 -6.214 9.445 1.00 90.19 91 ASP A O 1
ATOM 701 N N . PHE A 1 92 ? -6.391 -5.120 11.146 1.00 92.81 92 PHE A N 1
ATOM 702 C CA . PHE A 1 92 ? -5.622 -4.199 10.308 1.00 92.81 92 PHE A CA 1
ATOM 703 C C . PHE A 1 92 ? -4.411 -4.870 9.646 1.00 92.81 92 PHE A C 1
ATOM 705 O O . PHE A 1 92 ? -3.904 -4.311 8.679 1.00 92.81 92 PHE A O 1
ATOM 712 N N . LYS A 1 93 ? -3.980 -6.056 10.116 1.00 96.06 93 LYS A N 1
ATOM 713 C CA . LYS A 1 93 ? -2.801 -6.793 9.619 1.00 96.06 93 LYS A CA 1
ATOM 714 C C . LYS A 1 93 ? -1.509 -5.964 9.684 1.00 96.06 93 LYS A C 1
ATOM 716 O O . LYS A 1 93 ? -0.812 -5.807 8.687 1.00 96.06 93 LYS A O 1
ATOM 721 N N . LEU A 1 94 ? -1.227 -5.405 10.864 1.00 96.75 94 LEU A N 1
ATOM 722 C CA . LEU A 1 94 ? -0.057 -4.556 11.147 1.00 96.75 94 LEU A CA 1
ATOM 723 C C . LEU A 1 94 ? 1.033 -5.310 11.935 1.00 96.75 94 LEU A C 1
ATOM 725 O O . LEU A 1 94 ? 1.753 -4.720 12.744 1.00 96.75 94 LEU A O 1
ATOM 729 N N . ASP A 1 95 ? 1.124 -6.630 11.764 1.00 96.81 95 ASP A N 1
ATOM 730 C CA . ASP A 1 95 ? 2.067 -7.499 12.473 1.00 96.81 95 ASP A CA 1
ATOM 731 C C . ASP A 1 95 ? 3.532 -7.095 12.227 1.00 96.81 95 ASP A C 1
ATOM 733 O O . ASP A 1 95 ? 4.333 -7.169 13.157 1.00 96.81 95 ASP A O 1
ATOM 737 N N . GLN A 1 96 ? 3.870 -6.589 11.034 1.00 95.94 96 GLN A N 1
ATOM 738 C CA . GLN A 1 96 ? 5.209 -6.079 10.701 1.00 95.94 96 GLN A CA 1
ATOM 739 C C . GLN A 1 96 ? 5.614 -4.860 11.544 1.00 95.94 96 GLN A C 1
ATOM 741 O O . GLN A 1 96 ? 6.795 -4.617 11.762 1.00 95.94 96 GLN A O 1
ATOM 746 N N . TRP A 1 97 ? 4.628 -4.135 12.080 1.00 96.31 97 TRP A N 1
ATOM 747 C CA . TRP A 1 97 ? 4.815 -3.023 13.015 1.00 96.31 97 TRP A CA 1
ATOM 748 C C . TRP A 1 97 ? 4.687 -3.457 14.484 1.00 96.31 97 TRP A C 1
ATOM 750 O O . TRP A 1 97 ? 4.663 -2.622 15.386 1.00 96.31 97 TRP A O 1
ATOM 760 N N . GLY A 1 98 ? 4.522 -4.758 14.750 1.00 96.00 98 GLY A N 1
ATOM 761 C CA . GLY A 1 98 ? 4.231 -5.288 16.084 1.00 96.00 98 GLY A CA 1
ATOM 762 C C . GLY A 1 98 ? 2.832 -4.927 16.609 1.00 96.00 98 GLY A C 1
ATOM 763 O O . GLY A 1 98 ? 2.546 -5.103 17.796 1.00 96.00 98 GLY A O 1
ATOM 764 N N . LEU A 1 99 ? 1.929 -4.430 15.756 1.00 95.94 99 LEU A N 1
ATOM 765 C CA . LEU A 1 99 ? 0.606 -3.931 16.145 1.00 95.94 99 LEU A CA 1
ATOM 766 C C . LEU A 1 99 ? -0.504 -4.944 15.867 1.00 95.94 99 LEU A C 1
ATOM 768 O O . LEU A 1 99 ? -1.374 -4.764 15.013 1.00 95.94 99 LEU A O 1
ATOM 772 N N . LYS A 1 100 ? -0.536 -5.989 16.689 1.00 95.56 100 LYS A N 1
ATOM 773 C CA . LYS A 1 100 ? -1.591 -7.007 16.663 1.00 95.56 100 LYS A CA 1
ATOM 774 C C . LYS A 1 100 ? -2.597 -6.813 17.793 1.00 95.56 100 LYS A C 1
ATOM 776 O O . LYS A 1 100 ? -2.227 -6.378 18.887 1.00 95.56 100 LYS A O 1
ATOM 781 N N . ARG A 1 101 ? -3.864 -7.166 17.556 1.00 94.56 101 ARG A N 1
ATOM 782 C CA . ARG A 1 101 ? -4.873 -7.270 18.622 1.00 94.56 101 ARG A CA 1
ATOM 783 C C . ARG A 1 101 ? -4.505 -8.414 19.570 1.00 94.56 101 ARG A C 1
ATOM 785 O O . ARG A 1 101 ? -4.368 -9.559 19.138 1.00 94.56 101 ARG A O 1
ATOM 792 N N . ALA A 1 102 ? -4.355 -8.120 20.857 1.00 93.62 102 ALA A N 1
ATOM 793 C CA . ALA A 1 102 ? -4.023 -9.130 21.854 1.00 93.62 102 ALA A CA 1
ATOM 794 C C . ALA A 1 102 ? -5.222 -10.049 22.148 1.00 93.62 102 ALA A C 1
ATOM 796 O O . ALA A 1 102 ? -6.390 -9.683 21.973 1.00 93.62 102 ALA A O 1
ATOM 797 N N . LYS A 1 103 ? -4.943 -11.267 22.626 1.00 92.81 103 LYS A N 1
ATOM 798 C CA . LYS A 1 103 ? -5.988 -12.226 23.009 1.00 92.81 103 LYS A CA 1
ATOM 799 C C . LYS A 1 103 ? -6.859 -11.626 24.120 1.00 92.81 103 LYS A C 1
ATOM 801 O O . LYS A 1 103 ? -6.358 -11.293 25.186 1.00 92.81 103 LYS A O 1
ATOM 806 N N . GLY A 1 104 ? -8.163 -11.510 23.867 1.00 91.19 104 GLY A N 1
ATOM 807 C CA . GLY A 1 104 ? -9.123 -10.919 24.809 1.00 91.19 104 GLY A CA 1
ATOM 808 C C . GLY A 1 104 ? -9.165 -9.385 24.819 1.00 91.19 104 GLY A C 1
ATOM 809 O O . GLY A 1 104 ? -9.988 -8.814 25.531 1.00 91.19 104 GLY A O 1
ATOM 810 N N . GLU A 1 105 ? -8.340 -8.702 24.019 1.00 92.50 105 GLU A N 1
ATOM 811 C CA . GLU A 1 105 ? -8.387 -7.243 23.890 1.00 92.50 105 GLU A CA 1
ATOM 812 C C . GLU A 1 105 ? -9.688 -6.817 23.201 1.00 92.50 105 GLU A C 1
ATOM 814 O O . GLU A 1 105 ? -10.097 -7.385 22.179 1.00 92.50 105 GLU A O 1
ATOM 819 N N . LYS A 1 106 ? -10.349 -5.795 23.745 1.00 91.12 106 LYS A N 1
ATOM 820 C CA . LYS A 1 106 ? -11.491 -5.157 23.088 1.00 91.12 106 LYS A CA 1
ATOM 821 C C . LYS A 1 106 ? -11.037 -4.484 21.800 1.00 91.12 106 LYS A C 1
ATOM 823 O O . LYS A 1 106 ? -9.966 -3.884 21.748 1.00 91.12 106 LYS A O 1
ATOM 828 N N . PHE A 1 107 ? -11.861 -4.556 20.760 1.00 90.44 107 PHE A N 1
ATOM 829 C CA . PHE A 1 107 ? -11.492 -3.973 19.475 1.00 90.44 107 PHE A CA 1
ATOM 830 C C . PHE A 1 107 ? -11.283 -2.453 19.578 1.00 90.44 107 PHE A C 1
ATOM 832 O O . PHE A 1 107 ? -10.350 -1.929 18.981 1.00 90.44 107 PHE A O 1
ATOM 839 N N . THR A 1 108 ? -12.077 -1.742 20.384 1.00 89.94 108 THR A N 1
ATOM 840 C CA . THR A 1 108 ? -11.888 -0.295 20.596 1.00 89.94 108 THR A CA 1
ATOM 841 C C . THR A 1 108 ? -10.567 0.046 21.287 1.00 89.94 108 THR A C 1
ATOM 843 O O . THR A 1 108 ? -9.924 1.028 20.922 1.00 89.94 108 THR A O 1
ATOM 846 N N . THR A 1 109 ? -10.119 -0.774 22.243 1.00 93.12 109 THR A N 1
ATOM 847 C CA . THR A 1 109 ? -8.798 -0.631 22.875 1.00 93.12 109 THR A CA 1
ATOM 848 C C . THR A 1 109 ? -7.683 -0.823 21.850 1.00 93.12 109 THR A C 1
ATOM 850 O O . THR A 1 109 ? -6.783 0.013 21.772 1.00 93.12 109 THR A O 1
ATOM 853 N N . TYR A 1 110 ? -7.793 -1.858 21.012 1.00 93.94 110 TYR A N 1
ATOM 854 C CA . TYR A 1 110 ? -6.855 -2.094 19.916 1.00 93.94 110 TYR A CA 1
ATOM 855 C C . TYR A 1 110 ? -6.823 -0.920 18.926 1.00 93.94 110 TYR A C 1
ATOM 857 O O . TYR A 1 110 ? -5.751 -0.401 18.622 1.00 93.94 110 TYR A O 1
ATOM 865 N N . LEU A 1 111 ? -7.991 -0.441 18.490 1.00 92.44 111 LEU A N 1
ATOM 866 C CA . LEU A 1 111 ? -8.126 0.710 17.598 1.00 92.44 111 LEU A CA 1
ATOM 867 C C . LEU A 1 111 ? -7.454 1.962 18.177 1.00 92.44 111 LEU A C 1
ATOM 869 O O . LEU A 1 111 ? -6.703 2.630 17.474 1.00 92.44 111 LEU A O 1
ATOM 873 N N . ASN A 1 112 ? -7.678 2.266 19.458 1.00 92.44 112 ASN A N 1
ATOM 874 C CA . ASN A 1 112 ? -7.053 3.420 20.107 1.00 92.44 112 ASN A CA 1
ATOM 875 C C . ASN A 1 112 ? -5.524 3.301 20.143 1.00 92.44 112 ASN A C 1
ATOM 877 O O . ASN A 1 112 ? -4.838 4.300 19.951 1.00 92.44 112 ASN A O 1
ATOM 881 N N . ARG A 1 113 ? -4.985 2.093 20.343 1.00 95.25 113 ARG A N 1
ATOM 882 C CA . ARG A 1 113 ? -3.538 1.847 20.310 1.00 95.25 113 ARG A CA 1
ATOM 883 C C . ARG A 1 113 ? -2.951 2.021 18.910 1.00 95.25 113 ARG A C 1
ATOM 885 O O . ARG A 1 113 ? -1.875 2.592 18.790 1.00 95.25 113 ARG A O 1
ATOM 892 N N . VAL A 1 114 ? -3.658 1.581 17.868 1.00 93.75 114 VAL A N 1
ATOM 893 C CA . VAL A 1 114 ? -3.260 1.834 16.471 1.00 93.75 114 VAL A CA 1
ATOM 894 C C . VAL A 1 114 ? -3.272 3.337 16.180 1.00 93.75 114 VAL A C 1
ATOM 896 O O . VAL A 1 114 ? -2.298 3.863 15.660 1.00 93.75 114 VAL A O 1
ATOM 899 N N . ILE A 1 115 ? -4.322 4.057 16.582 1.00 91.94 115 ILE A N 1
ATOM 900 C CA . ILE A 1 115 ? -4.438 5.514 16.388 1.00 91.94 115 ILE A CA 1
ATOM 901 C C . ILE A 1 115 ? -3.347 6.291 17.140 1.00 91.94 115 ILE A C 1
ATOM 903 O O . ILE A 1 115 ? -2.835 7.272 16.619 1.00 91.94 115 ILE A O 1
ATOM 907 N N . ALA A 1 116 ? -2.983 5.865 18.348 1.00 92.50 116 ALA A N 1
ATOM 908 C CA . ALA A 1 116 ? -1.962 6.529 19.161 1.00 92.50 116 ALA A CA 1
ATOM 909 C C . ALA A 1 116 ? -0.521 6.088 18.838 1.00 92.50 116 ALA A C 1
ATOM 911 O O . ALA A 1 116 ? 0.418 6.548 19.485 1.00 92.50 116 ALA A O 1
ATOM 912 N N . SER A 1 117 ? -0.335 5.161 17.897 1.00 93.19 117 SER A N 1
ATOM 913 C CA . SER A 1 117 ? 0.982 4.636 17.548 1.00 93.19 117 SER A CA 1
ATOM 914 C C . SER A 1 117 ? 1.805 5.642 16.737 1.00 93.19 117 SER A C 1
ATOM 916 O O . SER A 1 117 ? 1.274 6.486 16.025 1.00 93.19 117 SER A O 1
ATOM 918 N N . ASN A 1 118 ? 3.126 5.510 16.795 1.00 92.44 118 ASN A N 1
ATOM 919 C CA . ASN A 1 118 ? 4.059 6.232 15.940 1.00 92.44 118 ASN A CA 1
ATOM 920 C C . ASN A 1 118 ? 4.054 5.767 14.471 1.00 92.44 118 ASN A C 1
ATOM 922 O O . ASN A 1 118 ? 4.742 6.382 13.668 1.00 92.44 118 ASN A O 1
ATOM 926 N N . ILE A 1 119 ? 3.282 4.742 14.077 1.00 92.31 119 ILE A N 1
ATOM 927 C CA . ILE A 1 119 ? 3.180 4.358 12.654 1.00 92.31 119 ILE A CA 1
ATOM 928 C C . ILE A 1 119 ? 2.733 5.522 11.761 1.00 92.31 119 ILE A C 1
ATOM 930 O O . ILE A 1 119 ? 3.102 5.562 10.595 1.00 92.31 119 ILE A O 1
ATOM 934 N N . TRP A 1 120 ? 1.978 6.486 12.302 1.00 89.62 120 TRP A N 1
ATOM 935 C CA . TRP A 1 120 ? 1.490 7.649 11.553 1.00 89.62 120 TRP A CA 1
ATOM 936 C C . TRP A 1 120 ? 2.587 8.650 11.188 1.00 89.62 120 TRP A C 1
ATOM 938 O O . TRP A 1 120 ? 2.317 9.567 10.427 1.00 89.62 120 TRP A O 1
ATOM 948 N N . THR A 1 121 ? 3.804 8.491 11.716 1.00 89.12 121 THR A N 1
ATOM 949 C CA . THR A 1 121 ? 4.971 9.285 11.306 1.00 89.12 121 THR A CA 1
ATOM 950 C C . THR A 1 121 ? 5.827 8.570 10.259 1.00 89.12 121 THR A C 1
ATOM 952 O O . THR A 1 121 ? 6.876 9.084 9.887 1.00 89.12 121 THR A O 1
ATOM 955 N N . SER A 1 122 ? 5.453 7.352 9.857 1.00 91.81 122 SER A N 1
ATOM 956 C CA . SER A 1 122 ? 6.149 6.589 8.822 1.00 91.81 122 SER A CA 1
ATOM 957 C C . SER A 1 122 ? 5.701 7.041 7.435 1.00 91.81 122 SER A C 1
ATOM 959 O O . SER A 1 122 ? 4.535 7.372 7.231 1.00 91.81 122 SER A O 1
ATOM 961 N N . GLU A 1 123 ? 6.602 6.972 6.460 1.00 92.69 123 GLU A N 1
ATOM 962 C CA . GLU A 1 123 ? 6.240 7.098 5.045 1.00 92.69 123 GLU A CA 1
ATOM 963 C C . GLU A 1 123 ? 5.672 5.782 4.479 1.00 92.69 123 GLU A C 1
ATOM 965 O O . GLU A 1 123 ? 4.937 5.803 3.498 1.00 92.69 123 GLU A O 1
ATOM 970 N N . ASP A 1 124 ? 5.930 4.644 5.136 1.00 95.19 124 ASP A N 1
ATOM 971 C CA . ASP A 1 124 ? 5.460 3.310 4.732 1.00 95.19 124 ASP A CA 1
ATOM 972 C C . ASP A 1 124 ? 4.056 2.999 5.288 1.00 95.19 124 ASP A C 1
ATOM 974 O O . ASP A 1 124 ? 3.844 2.081 6.088 1.00 95.19 124 ASP A O 1
ATOM 978 N N . ILE A 1 125 ? 3.080 3.833 4.918 1.00 93.19 125 ILE A N 1
ATOM 979 C CA . ILE A 1 125 ? 1.665 3.661 5.263 1.00 93.19 125 ILE A CA 1
ATOM 980 C C . ILE A 1 125 ? 0.751 4.106 4.121 1.00 93.19 125 ILE A C 1
ATOM 982 O O . ILE A 1 125 ? 1.053 5.003 3.340 1.00 93.19 125 ILE A O 1
ATOM 986 N N . SER A 1 126 ? -0.461 3.546 4.111 1.00 92.38 126 SER A N 1
ATOM 987 C CA . SER A 1 126 ? -1.493 3.868 3.114 1.00 92.38 126 SER A CA 1
ATOM 988 C C . SER A 1 126 ? -1.803 5.360 2.955 1.00 92.38 126 SER A C 1
ATOM 990 O O . SER A 1 126 ? -2.153 5.788 1.863 1.00 92.38 126 SER A O 1
ATOM 992 N N . VAL A 1 127 ? -1.717 6.152 4.028 1.00 91.25 127 VAL A N 1
ATOM 993 C CA . VAL A 1 127 ? -2.052 7.585 3.987 1.00 91.25 127 VAL A CA 1
ATOM 994 C C . VAL A 1 127 ? -1.048 8.332 3.115 1.00 91.25 127 VAL A C 1
ATOM 996 O O . VAL A 1 127 ? -1.460 9.093 2.244 1.00 91.25 127 VAL A O 1
ATOM 999 N N . THR A 1 128 ? 0.240 8.033 3.281 1.00 93.25 128 THR A N 1
ATOM 1000 C CA . THR A 1 128 ? 1.327 8.593 2.477 1.00 93.25 128 THR A CA 1
ATOM 1001 C C . THR A 1 128 ? 1.150 8.223 1.010 1.00 93.25 128 THR A C 1
ATOM 1003 O O . THR A 1 128 ? 1.075 9.114 0.169 1.00 93.25 128 THR A O 1
ATOM 1006 N N . ASP A 1 129 ? 0.942 6.942 0.697 1.00 95.12 129 ASP A N 1
ATOM 1007 C CA . ASP A 1 129 ? 0.707 6.474 -0.679 1.00 95.12 129 ASP A CA 1
ATOM 1008 C C . ASP A 1 129 ? -0.534 7.086 -1.347 1.00 95.12 129 ASP A C 1
ATOM 1010 O O . ASP A 1 129 ? -0.607 7.180 -2.575 1.00 95.12 129 ASP A O 1
ATOM 1014 N N . LEU A 1 130 ? -1.535 7.468 -0.549 1.00 94.19 130 LEU A N 1
ATOM 1015 C CA . LEU A 1 130 ? -2.771 8.093 -1.014 1.00 94.19 130 LEU A CA 1
ATOM 1016 C C . LEU A 1 130 ? -2.663 9.610 -1.186 1.00 94.19 130 LEU A C 1
ATOM 1018 O O . LEU A 1 130 ? -3.530 10.181 -1.853 1.00 94.19 130 LEU A O 1
ATOM 1022 N N . SER A 1 131 ? -1.657 10.259 -0.603 1.00 95.00 131 SER A N 1
ATOM 1023 C CA . SER A 1 131 ? -1.400 11.688 -0.796 1.00 95.00 131 SER A CA 1
ATOM 1024 C C . SER A 1 131 ? -0.973 11.984 -2.238 1.00 95.00 131 SER A C 1
ATOM 1026 O O . SER A 1 131 ? -0.481 11.111 -2.956 1.00 95.00 131 SER A O 1
ATOM 1028 N N . THR A 1 132 ? -1.163 13.219 -2.692 1.00 96.81 132 THR A N 1
ATOM 1029 C CA . THR A 1 132 ? -0.715 13.660 -4.016 1.00 96.81 132 THR A CA 1
ATOM 1030 C C . THR A 1 132 ? 0.811 13.565 -4.178 1.00 96.81 132 THR A C 1
ATOM 1032 O O . THR A 1 132 ? 1.237 13.049 -5.218 1.00 96.81 132 THR A O 1
ATOM 1035 N N . PRO A 1 133 ? 1.661 13.911 -3.181 1.00 96.12 133 PRO A N 1
ATOM 1036 C CA . PRO A 1 133 ? 3.106 13.706 -3.295 1.00 96.12 133 PRO A CA 1
ATOM 1037 C C . PRO A 1 133 ? 3.501 12.224 -3.266 1.00 96.12 133 PRO A C 1
ATOM 1039 O O . PRO A 1 133 ? 4.307 11.790 -4.088 1.00 96.12 133 PRO A O 1
ATOM 1042 N N . GLY A 1 134 ? 2.913 11.415 -2.378 1.00 96.06 134 GLY A N 1
ATOM 1043 C CA . GLY A 1 134 ? 3.232 9.985 -2.298 1.00 96.06 134 GLY A CA 1
ATOM 1044 C C . GLY A 1 134 ? 2.799 9.215 -3.546 1.00 96.06 134 GLY A C 1
ATOM 1045 O O . GLY A 1 134 ? 3.549 8.390 -4.069 1.00 96.06 134 GLY A O 1
ATOM 1046 N N . ALA A 1 135 ? 1.647 9.555 -4.128 1.00 97.19 135 ALA A N 1
ATOM 1047 C CA . ALA A 1 135 ? 1.233 9.000 -5.413 1.00 97.19 135 ALA A CA 1
ATOM 1048 C C . ALA A 1 135 ? 2.190 9.383 -6.554 1.00 97.19 135 ALA A C 1
ATOM 1050 O O . ALA A 1 135 ? 2.433 8.571 -7.447 1.00 97.19 135 ALA A O 1
ATOM 1051 N N . GLN A 1 136 ? 2.773 10.587 -6.526 1.00 97.62 136 GLN A N 1
ATOM 1052 C CA . GLN A 1 136 ? 3.804 10.984 -7.486 1.00 97.62 136 GLN A CA 1
ATOM 1053 C C . GLN A 1 136 ? 5.077 10.142 -7.333 1.00 97.62 136 GLN A C 1
ATOM 1055 O O . GLN A 1 136 ? 5.623 9.691 -8.342 1.00 97.62 136 GLN A O 1
ATOM 1060 N N . VAL A 1 137 ? 5.519 9.877 -6.098 1.00 97.19 137 VAL A N 1
ATOM 1061 C CA . VAL A 1 137 ? 6.641 8.963 -5.826 1.00 97.19 137 VAL A CA 1
ATOM 1062 C C . VAL A 1 137 ? 6.329 7.572 -6.373 1.00 97.19 137 VAL A C 1
ATO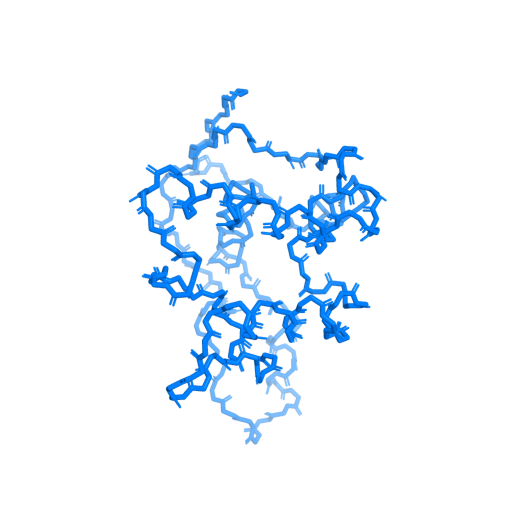M 1064 O O . VAL A 1 137 ? 7.130 7.015 -7.120 1.00 97.19 137 VAL A O 1
ATOM 1067 N N . ASN A 1 138 ? 5.134 7.048 -6.108 1.00 96.88 138 ASN A N 1
ATOM 1068 C CA . ASN A 1 138 ? 4.697 5.754 -6.630 1.00 96.88 138 ASN A CA 1
ATOM 1069 C C . ASN A 1 138 ? 4.682 5.703 -8.162 1.00 96.88 138 ASN A C 1
ATOM 1071 O O . ASN A 1 138 ? 5.166 4.750 -8.769 1.00 96.88 138 ASN A O 1
ATOM 1075 N N . ASN A 1 139 ? 4.204 6.761 -8.813 1.00 97.75 139 ASN A N 1
ATOM 1076 C CA . ASN A 1 139 ? 4.206 6.855 -10.271 1.00 97.75 139 ASN A CA 1
ATOM 1077 C C . ASN A 1 139 ? 5.608 6.940 -10.888 1.00 97.75 139 ASN A C 1
ATOM 1079 O O . ASN A 1 139 ? 5.734 6.676 -12.079 1.00 97.75 139 ASN A O 1
ATOM 1083 N N . SER A 1 140 ? 6.646 7.287 -10.118 1.00 97.12 140 SER A N 1
ATOM 1084 C CA . SER A 1 140 ? 8.017 7.353 -10.641 1.00 97.12 140 SER A CA 1
ATOM 1085 C C . SER A 1 140 ? 8.634 5.980 -10.920 1.00 97.12 140 SER A C 1
ATOM 1087 O O . SER A 1 140 ? 9.559 5.892 -11.724 1.00 97.12 140 SER A O 1
ATOM 1089 N N . TRP A 1 141 ? 8.120 4.925 -10.281 1.00 96.44 141 TRP A N 1
ATOM 1090 C CA . TRP A 1 141 ? 8.645 3.567 -10.423 1.00 96.44 141 TRP A CA 1
ATOM 1091 C C . TRP A 1 141 ? 7.607 2.553 -10.916 1.00 96.44 141 TRP A C 1
ATOM 1093 O O . TRP A 1 141 ? 7.993 1.565 -11.518 1.00 96.44 141 TRP A O 1
ATOM 1103 N N . MET A 1 142 ? 6.303 2.784 -10.713 1.00 96.75 142 MET A N 1
ATOM 1104 C CA . MET A 1 142 ? 5.250 1.863 -11.163 1.00 96.75 142 MET A CA 1
ATOM 1105 C C . MET A 1 142 ? 4.933 2.026 -12.656 1.00 96.75 142 MET A C 1
ATOM 1107 O O . MET A 1 142 ? 4.108 2.871 -13.042 1.00 96.75 142 MET A O 1
ATOM 1111 N N . ASN A 1 143 ? 5.512 1.160 -13.485 1.00 95.88 143 ASN A N 1
ATOM 1112 C CA . ASN A 1 143 ? 5.350 1.190 -14.935 1.00 95.88 143 ASN A CA 1
ATOM 1113 C C . ASN A 1 143 ? 4.066 0.500 -15.429 1.00 95.88 143 ASN A C 1
ATOM 1115 O O . ASN A 1 143 ? 3.307 -0.136 -14.688 1.00 95.88 143 ASN A O 1
ATOM 1119 N N . THR A 1 144 ? 3.825 0.637 -16.733 1.00 96.75 144 THR A N 1
ATOM 1120 C CA . THR A 1 144 ? 2.841 -0.147 -17.487 1.00 96.75 144 THR A CA 1
ATOM 1121 C C . THR A 1 144 ? 3.546 -1.041 -18.492 1.00 96.75 144 THR A C 1
ATOM 1123 O O . THR A 1 144 ? 4.480 -0.595 -19.156 1.00 96.75 144 THR A O 1
ATOM 1126 N N . PHE A 1 145 ? 3.052 -2.263 -18.666 1.00 97.75 145 PHE A N 1
ATOM 1127 C CA . PHE A 1 145 ? 3.653 -3.247 -19.562 1.00 97.75 145 PHE A CA 1
ATOM 1128 C C . PHE A 1 145 ? 2.772 -3.470 -20.801 1.00 97.75 145 PHE A C 1
ATOM 1130 O O . PHE A 1 145 ? 1.548 -3.511 -20.670 1.00 97.75 145 PHE A O 1
ATOM 1137 N N . PRO A 1 146 ? 3.358 -3.610 -22.006 1.00 96.88 146 PRO A N 1
ATOM 1138 C CA . PRO A 1 146 ? 2.603 -3.667 -23.263 1.00 96.88 146 PRO A CA 1
ATOM 1139 C C . PRO A 1 146 ? 1.720 -4.915 -23.404 1.00 96.88 146 PRO A C 1
ATOM 1141 O O . PRO A 1 146 ? 0.767 -4.908 -24.178 1.00 96.88 146 PRO A O 1
ATOM 1144 N N . ASP A 1 147 ? 2.033 -5.980 -22.671 1.00 97.12 147 ASP A N 1
ATOM 1145 C CA . ASP A 1 147 ? 1.303 -7.246 -22.653 1.00 97.12 147 ASP A CA 1
ATOM 1146 C C . ASP A 1 147 ? 0.288 -7.355 -21.499 1.00 97.12 147 ASP A C 1
ATOM 1148 O O . ASP A 1 147 ? -0.319 -8.407 -21.312 1.00 97.12 147 ASP A O 1
ATOM 1152 N N . VAL A 1 148 ? 0.063 -6.264 -20.755 1.00 98.38 148 VAL A N 1
ATOM 1153 C CA . VAL A 1 148 ? -0.942 -6.176 -19.688 1.00 98.38 148 VAL A CA 1
ATOM 1154 C C . VAL A 1 148 ? -2.057 -5.218 -20.105 1.00 98.38 148 VAL A C 1
ATOM 1156 O O . VAL A 1 148 ? -1.812 -4.078 -20.497 1.00 98.38 148 VAL A O 1
ATOM 1159 N N . TYR A 1 149 ? -3.310 -5.652 -19.979 1.00 98.44 149 TYR A N 1
ATOM 1160 C CA . TYR A 1 149 ? -4.465 -4.792 -20.247 1.00 98.44 149 TYR A CA 1
ATOM 1161 C C . TYR A 1 149 ? -4.805 -3.928 -19.030 1.00 98.44 149 TYR A C 1
ATOM 1163 O O . TYR A 1 149 ? -5.036 -4.461 -17.948 1.00 98.44 149 TYR A O 1
ATOM 1171 N N . TYR A 1 150 ? -4.905 -2.607 -19.198 1.00 98.12 150 TYR A N 1
ATOM 1172 C CA . TYR A 1 150 ? -5.264 -1.680 -18.118 1.00 98.12 150 TYR A CA 1
ATOM 1173 C C . TYR A 1 150 ? -6.630 -1.038 -18.377 1.00 98.12 150 TYR A C 1
ATOM 1175 O O . TYR A 1 150 ? -6.832 -0.377 -19.394 1.00 98.12 150 TYR A O 1
ATOM 1183 N N . PHE A 1 151 ? -7.557 -1.195 -17.433 1.00 98.19 151 PHE A N 1
ATOM 1184 C CA . PHE A 1 151 ? -8.875 -0.564 -17.445 1.00 98.19 151 PHE A CA 1
ATOM 1185 C C . PHE A 1 151 ? -9.020 0.338 -16.219 1.00 98.19 151 PHE A C 1
ATOM 1187 O O . PHE A 1 151 ? -8.764 -0.093 -15.096 1.00 98.19 151 PHE A O 1
ATOM 1194 N N . SER A 1 152 ? -9.456 1.581 -16.413 1.00 96.69 152 SER A N 1
ATOM 1195 C CA . SER A 1 152 ? -9.661 2.544 -15.326 1.00 96.69 152 SER A CA 1
ATOM 1196 C C . SER A 1 152 ? -11.066 3.127 -15.379 1.00 96.69 152 SER A C 1
ATOM 1198 O O . SER A 1 152 ? -11.464 3.667 -16.411 1.00 96.69 152 SER A O 1
ATOM 1200 N N . GLN A 1 153 ? -11.789 3.044 -14.268 1.00 94.50 153 GLN A N 1
ATOM 1201 C CA . GLN A 1 153 ? -13.104 3.646 -14.086 1.00 94.50 153 GLN A CA 1
ATOM 1202 C C . GLN A 1 153 ? -13.078 4.596 -12.882 1.00 94.50 153 GLN A C 1
ATOM 1204 O O . GLN A 1 153 ? -12.444 4.259 -11.871 1.00 94.50 153 GLN A O 1
ATOM 1209 N N . PRO A 1 154 ? -13.715 5.774 -12.994 1.00 84.06 154 PRO A N 1
ATOM 1210 C CA . PRO A 1 154 ? -13.791 6.738 -11.905 1.00 84.06 154 PRO A CA 1
ATOM 1211 C C . PRO A 1 154 ? -14.592 6.221 -10.710 1.00 84.06 154 PRO A C 1
ATOM 1213 O O . PRO A 1 154 ? -15.418 5.291 -10.866 1.00 84.06 154 PRO A O 1
#

Radius of gyration: 18.41 Å; chains: 1; bounding box: 52×33×48 Å